Protein AF-A0A814T0I8-F1 (afdb_monomer_lite)

Structure (mmCIF, N/CA/C/O backbone):
data_AF-A0A814T0I8-F1
#
_entry.id   AF-A0A814T0I8-F1
#
loop_
_atom_site.group_PDB
_atom_site.id
_atom_site.type_symbol
_atom_site.label_atom_id
_atom_site.label_alt_id
_atom_site.label_comp_id
_atom_site.label_asym_id
_atom_site.label_entity_id
_atom_site.label_seq_id
_atom_site.pdbx_PDB_ins_code
_atom_site.Cartn_x
_atom_site.Cartn_y
_atom_site.Cartn_z
_atom_site.occupancy
_atom_site.B_iso_or_equiv
_atom_site.auth_seq_id
_atom_site.auth_comp_id
_atom_site.auth_asym_id
_atom_site.auth_atom_id
_atom_site.pdbx_PDB_model_num
ATOM 1 N N . MET A 1 1 ? -12.789 7.435 -2.733 1.00 86.38 1 MET A N 1
ATOM 2 C CA . MET A 1 1 ? -11.377 7.823 -2.533 1.00 86.38 1 MET A CA 1
ATOM 3 C C . MET A 1 1 ? -10.803 6.979 -1.412 1.00 86.38 1 MET A C 1
ATOM 5 O O . MET A 1 1 ? -11.515 6.731 -0.444 1.00 86.38 1 MET A O 1
ATOM 9 N N . VAL A 1 2 ? -9.563 6.523 -1.573 1.00 96.06 2 VAL A N 1
ATOM 10 C CA . VAL A 1 2 ? -8.813 5.759 -0.570 1.00 96.06 2 VAL A CA 1
ATOM 11 C C . VAL A 1 2 ? -7.663 6.618 -0.057 1.00 96.06 2 VAL A C 1
ATOM 13 O O . VAL A 1 2 ? -6.997 7.276 -0.854 1.00 96.06 2 VAL A O 1
ATOM 16 N N . ALA A 1 3 ? -7.427 6.609 1.251 1.00 97.25 3 ALA A N 1
ATOM 17 C CA . ALA A 1 3 ? -6.233 7.164 1.873 1.00 97.25 3 ALA A CA 1
ATOM 18 C C . ALA A 1 3 ? -5.264 6.031 2.227 1.00 97.25 3 ALA A C 1
ATOM 20 O O . ALA A 1 3 ? -5.662 5.063 2.876 1.00 97.25 3 ALA A O 1
ATOM 21 N N . MET A 1 4 ? -4.004 6.165 1.815 1.00 97.25 4 MET A N 1
ATOM 22 C CA . MET A 1 4 ? -2.937 5.209 2.104 1.00 97.25 4 MET A CA 1
ATOM 23 C C . MET A 1 4 ? -2.057 5.731 3.234 1.00 97.25 4 MET A C 1
ATOM 25 O O . MET A 1 4 ? -1.518 6.840 3.152 1.00 97.25 4 MET A O 1
ATOM 29 N N . ILE A 1 5 ? -1.899 4.925 4.279 1.00 96.81 5 ILE A N 1
ATOM 30 C CA . ILE A 1 5 ? -1.093 5.245 5.451 1.00 96.81 5 ILE A CA 1
ATOM 31 C C . ILE A 1 5 ? 0.086 4.285 5.537 1.00 96.81 5 ILE A C 1
ATOM 33 O O . ILE A 1 5 ? -0.103 3.075 5.627 1.00 96.81 5 ILE A O 1
ATOM 37 N N . TYR A 1 6 ? 1.288 4.841 5.606 1.00 96.25 6 TYR A N 1
ATOM 38 C CA . TYR A 1 6 ? 2.532 4.106 5.802 1.00 96.25 6 TYR A CA 1
ATOM 39 C C . TYR A 1 6 ? 3.254 4.665 7.026 1.00 96.25 6 TYR A C 1
ATOM 41 O O . TYR A 1 6 ? 3.339 5.883 7.193 1.00 96.25 6 TYR A O 1
ATOM 49 N N . LYS A 1 7 ? 3.708 3.796 7.940 1.00 93.25 7 LYS A N 1
ATOM 50 C CA . LYS A 1 7 ? 4.335 4.204 9.221 1.00 93.25 7 LYS A CA 1
ATOM 51 C C . LYS A 1 7 ? 3.537 5.297 9.960 1.00 93.25 7 LYS A C 1
ATOM 53 O O . LYS A 1 7 ? 4.090 6.258 10.488 1.00 93.25 7 LYS A O 1
ATOM 58 N N . ASN A 1 8 ? 2.210 5.142 9.979 1.00 91.56 8 ASN A N 1
ATOM 59 C CA . ASN A 1 8 ? 1.256 6.063 10.612 1.00 91.56 8 ASN A CA 1
ATOM 60 C C . ASN A 1 8 ? 1.206 7.485 10.005 1.00 91.56 8 ASN A C 1
ATOM 62 O O . ASN A 1 8 ? 0.752 8.419 10.665 1.00 91.56 8 ASN A O 1
ATOM 66 N N . ARG A 1 9 ? 1.644 7.659 8.750 1.00 94.75 9 ARG A N 1
ATOM 67 C CA . ARG A 1 9 ? 1.564 8.915 7.990 1.00 94.75 9 ARG A CA 1
ATOM 68 C C . ARG A 1 9 ? 0.785 8.714 6.698 1.00 94.75 9 ARG A C 1
ATOM 70 O O . ARG A 1 9 ? 0.953 7.695 6.036 1.00 94.75 9 ARG A O 1
ATOM 77 N N . PHE A 1 10 ? -0.040 9.692 6.334 1.00 95.88 10 PHE A N 1
ATOM 78 C CA . PHE A 1 10 ? -0.632 9.745 4.999 1.00 95.88 10 PHE A CA 1
ATOM 79 C C . PHE A 1 10 ? 0.476 9.927 3.961 1.00 95.88 10 PHE A C 1
ATOM 81 O O . PHE A 1 10 ? 1.277 10.853 4.095 1.00 95.88 10 PHE A O 1
ATOM 88 N N . ILE A 1 11 ? 0.512 9.046 2.963 1.00 96.62 11 ILE A N 1
ATOM 89 C CA . ILE A 1 11 ? 1.513 9.092 1.890 1.00 96.62 11 ILE A CA 1
ATOM 90 C C . ILE A 1 11 ? 0.899 9.405 0.528 1.00 96.62 11 ILE A C 1
ATOM 92 O O . ILE A 1 11 ? 1.426 10.238 -0.197 1.00 96.62 11 ILE A O 1
ATOM 96 N N . CYS A 1 12 ? -0.234 8.786 0.199 1.00 97.31 12 CYS A N 1
ATOM 97 C CA . CYS A 1 12 ? -0.855 8.869 -1.115 1.00 97.31 12 CYS A CA 1
ATOM 98 C C . CYS A 1 12 ? -2.365 8.632 -1.038 1.00 97.31 12 CYS A C 1
ATOM 100 O O . CYS A 1 12 ? -2.905 8.134 -0.044 1.00 97.31 12 CYS A O 1
ATOM 102 N N . GLY A 1 13 ? -3.045 8.974 -2.130 1.00 96.25 13 GLY A N 1
ATOM 103 C CA . GLY A 1 13 ? -4.413 8.546 -2.391 1.00 96.25 13 GLY A CA 1
ATOM 104 C C . GLY A 1 13 ? -4.476 7.258 -3.217 1.00 96.25 13 GLY A C 1
ATOM 105 O O . GLY A 1 13 ? -3.465 6.746 -3.689 1.00 96.25 13 GLY A O 1
ATOM 106 N N . GLY A 1 14 ? -5.691 6.767 -3.432 1.00 96.12 14 GLY A N 1
ATOM 107 C CA . GLY A 1 14 ? -5.988 5.668 -4.348 1.00 96.12 14 GLY A CA 1
ATOM 108 C C . GLY A 1 14 ? -7.473 5.604 -4.699 1.00 96.12 14 GLY A C 1
ATOM 109 O O . GLY A 1 14 ? -8.298 6.342 -4.142 1.00 96.12 14 GLY A O 1
ATOM 110 N N . SER A 1 15 ? -7.821 4.705 -5.617 1.00 96.50 15 SER A N 1
ATOM 111 C CA . SER A 1 15 ? -9.204 4.470 -6.045 1.00 96.50 15 SER A CA 1
ATOM 112 C C . SER A 1 15 ? -9.555 2.991 -5.997 1.00 96.50 15 SER A C 1
ATOM 114 O O . SER A 1 15 ? -8.766 2.158 -6.424 1.00 96.50 15 SER A O 1
ATOM 116 N N . ILE A 1 16 ? -10.751 2.676 -5.502 1.00 95.88 16 ILE A N 1
ATOM 117 C CA . ILE A 1 16 ? -11.313 1.323 -5.562 1.00 95.88 16 ILE A CA 1
ATOM 118 C C . ILE A 1 16 ? -11.844 1.116 -6.981 1.00 95.88 16 ILE A C 1
ATOM 120 O O . ILE A 1 16 ? -12.676 1.901 -7.435 1.00 95.88 16 ILE A O 1
ATOM 124 N N . ILE A 1 17 ? -11.354 0.089 -7.672 1.00 96.88 17 ILE A N 1
ATOM 125 C CA . ILE A 1 17 ? -11.750 -0.239 -9.054 1.00 96.88 17 ILE A CA 1
ATOM 126 C C . ILE A 1 17 ? -12.526 -1.559 -9.153 1.00 96.88 17 ILE A C 1
ATOM 128 O O . ILE A 1 17 ? -13.196 -1.801 -10.153 1.00 96.88 17 ILE A O 1
ATOM 132 N N . ALA A 1 18 ? -12.457 -2.395 -8.115 1.00 96.44 18 ALA A N 1
ATOM 133 C CA . ALA A 1 18 ? -13.236 -3.620 -7.928 1.00 96.44 18 ALA A CA 1
ATOM 134 C C . ALA A 1 18 ? -13.267 -3.966 -6.417 1.00 96.44 18 ALA A C 1
ATOM 136 O O . ALA A 1 18 ? -12.510 -3.343 -5.671 1.00 96.44 18 ALA A O 1
ATOM 137 N N . PRO A 1 19 ? -14.096 -4.927 -5.948 1.00 92.75 19 PRO A N 1
ATOM 138 C CA . PRO A 1 19 ? -14.315 -5.191 -4.517 1.00 92.75 19 PRO A CA 1
ATOM 139 C C . PRO A 1 19 ? -13.054 -5.320 -3.647 1.00 92.75 19 PRO A C 1
ATOM 141 O O . PRO A 1 19 ? -13.060 -4.831 -2.526 1.00 92.75 19 PRO A O 1
ATOM 144 N N . ASP A 1 20 ? -11.961 -5.860 -4.191 1.00 93.94 20 ASP A N 1
ATOM 145 C CA . ASP A 1 20 ? -10.694 -6.059 -3.467 1.00 93.94 20 ASP A CA 1
ATOM 146 C C . ASP A 1 20 ? -9.492 -5.401 -4.165 1.00 93.94 20 ASP A C 1
ATOM 148 O O . ASP A 1 20 ? -8.337 -5.742 -3.905 1.00 93.94 20 ASP A O 1
ATOM 152 N N . TRP A 1 21 ? -9.749 -4.473 -5.093 1.00 96.69 21 TRP A N 1
ATOM 153 C CA . TRP A 1 21 ? -8.706 -3.851 -5.907 1.00 96.69 21 TRP A CA 1
ATOM 154 C C . TRP A 1 21 ? -8.671 -2.343 -5.722 1.00 96.69 21 TRP A C 1
ATOM 156 O O . TRP A 1 21 ? -9.622 -1.626 -6.049 1.00 96.69 21 TRP A O 1
ATOM 166 N N . ILE A 1 22 ? -7.514 -1.871 -5.265 1.00 96.94 22 ILE A N 1
ATOM 167 C CA . ILE A 1 22 ? -7.168 -0.457 -5.180 1.00 96.94 22 ILE A CA 1
ATOM 168 C C . ILE A 1 22 ? -6.093 -0.176 -6.227 1.00 96.94 22 ILE A C 1
ATOM 170 O O . ILE A 1 22 ? -5.083 -0.873 -6.285 1.00 96.94 22 ILE A O 1
ATOM 174 N N . ILE A 1 23 ? -6.298 0.865 -7.031 1.00 97.50 23 ILE A N 1
ATOM 175 C CA . ILE A 1 23 ? -5.273 1.416 -7.918 1.00 97.50 23 ILE A CA 1
ATOM 176 C C . ILE A 1 23 ? -4.655 2.673 -7.290 1.00 97.50 23 ILE A C 1
ATOM 178 O O . ILE A 1 23 ? -5.363 3.510 -6.718 1.00 97.50 23 ILE A O 1
ATOM 182 N N . THR A 1 24 ? -3.332 2.797 -7.390 1.00 97.44 24 THR A N 1
ATOM 183 C CA . THR A 1 24 ? -2.524 3.934 -6.918 1.00 97.44 24 THR A CA 1
ATOM 184 C C . THR A 1 24 ? -1.291 4.114 -7.816 1.00 97.44 24 THR A C 1
ATOM 186 O O . THR A 1 24 ? -1.105 3.351 -8.764 1.00 97.44 24 THR A O 1
ATOM 189 N N . ALA A 1 25 ? -0.462 5.125 -7.552 1.00 97.12 25 ALA A N 1
ATOM 190 C CA . ALA A 1 25 ? 0.797 5.331 -8.261 1.00 97.12 25 ALA A CA 1
ATOM 191 C C . ALA A 1 25 ? 1.903 4.410 -7.718 1.00 97.12 25 ALA A C 1
ATOM 193 O O . ALA A 1 25 ? 2.007 4.195 -6.513 1.00 97.12 25 ALA A O 1
ATOM 194 N N . ALA A 1 26 ? 2.760 3.895 -8.603 1.00 97.56 26 ALA A N 1
ATOM 195 C CA . ALA A 1 26 ? 3.832 2.972 -8.225 1.00 97.56 26 ALA A CA 1
ATOM 196 C C . ALA A 1 26 ? 4.843 3.588 -7.238 1.00 97.56 26 ALA A C 1
ATOM 198 O O . ALA A 1 26 ? 5.196 2.933 -6.262 1.00 97.56 26 ALA A O 1
ATOM 199 N N . HIS A 1 27 ? 5.204 4.867 -7.396 1.00 96.44 27 HIS A N 1
ATOM 200 C CA . HIS A 1 27 ? 6.104 5.570 -6.466 1.00 96.44 27 HIS A CA 1
ATOM 201 C C . HIS A 1 27 ? 5.559 5.687 -5.031 1.00 96.44 27 HIS A C 1
ATOM 203 O O . HIS A 1 27 ? 6.289 6.013 -4.105 1.00 96.44 27 HIS A O 1
ATOM 209 N N . CYS A 1 28 ? 4.265 5.435 -4.806 1.00 96.75 28 CYS A N 1
ATOM 210 C CA . CYS A 1 28 ? 3.705 5.404 -3.454 1.00 96.75 28 CYS A CA 1
ATOM 211 C C . CYS A 1 28 ? 4.086 4.129 -2.684 1.00 96.75 28 CYS A C 1
ATOM 213 O O . CYS A 1 28 ? 3.930 4.085 -1.463 1.00 96.75 28 CYS A O 1
ATOM 215 N N . VAL A 1 29 ? 4.503 3.076 -3.396 1.00 95.62 29 VAL A N 1
ATOM 216 C CA . VAL A 1 29 ? 4.733 1.731 -2.848 1.00 95.62 29 VAL A CA 1
ATOM 217 C C . VAL A 1 29 ? 6.082 1.122 -3.239 1.00 95.62 29 VAL A C 1
ATOM 219 O O . VAL A 1 29 ? 6.423 0.053 -2.751 1.00 95.62 29 VAL A O 1
ATOM 222 N N . GLU A 1 30 ? 6.857 1.765 -4.115 1.00 94.88 30 GLU A N 1
ATOM 223 C CA . GLU A 1 30 ? 8.112 1.206 -4.642 1.00 94.88 30 GLU A CA 1
ATOM 224 C C . GLU A 1 30 ? 9.185 0.959 -3.571 1.00 94.88 30 GLU A C 1
ATOM 226 O O . GLU A 1 30 ? 9.962 0.014 -3.698 1.00 94.88 30 GLU A O 1
ATOM 231 N N . ASP A 1 3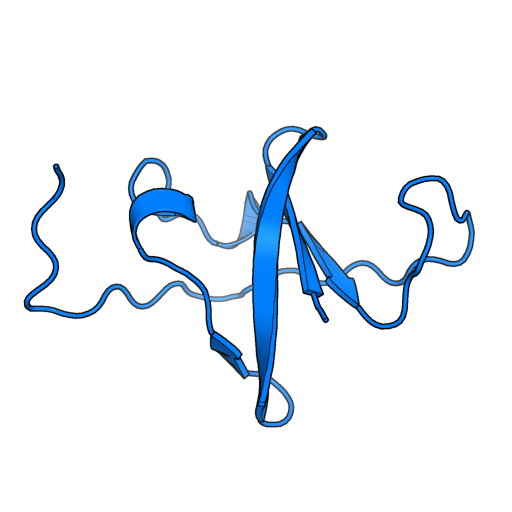1 ? 9.189 1.760 -2.503 1.00 93.31 31 ASP A N 1
ATOM 232 C CA . ASP A 1 31 ? 10.173 1.671 -1.418 1.00 93.31 31 ASP A CA 1
ATOM 233 C C . ASP A 1 31 ? 9.945 0.476 -0.473 1.00 93.31 31 ASP A C 1
ATOM 235 O O . ASP A 1 31 ? 10.857 0.085 0.260 1.00 93.31 31 ASP A O 1
ATOM 239 N N . ASP A 1 32 ? 8.736 -0.095 -0.440 1.00 95.12 32 ASP A N 1
ATOM 240 C CA . ASP A 1 32 ? 8.375 -1.190 0.463 1.00 95.12 32 ASP A CA 1
ATOM 241 C C . ASP A 1 32 ? 7.279 -2.061 -0.168 1.00 95.12 32 ASP A C 1
ATOM 243 O O . ASP A 1 32 ? 6.118 -1.678 -0.272 1.00 95.12 32 ASP A O 1
ATOM 247 N N . LEU A 1 33 ? 7.647 -3.262 -0.614 1.00 95.12 33 LEU A N 1
ATOM 248 C CA . LEU A 1 33 ? 6.713 -4.182 -1.273 1.00 95.12 33 LEU A CA 1
ATOM 249 C C . LEU A 1 33 ? 5.968 -5.099 -0.294 1.00 95.12 33 LEU A C 1
ATOM 251 O O . LEU A 1 33 ? 5.174 -5.938 -0.732 1.00 95.12 33 LEU A O 1
ATOM 255 N N . ASP A 1 34 ? 6.191 -4.952 1.015 1.00 96.25 34 ASP A N 1
ATOM 256 C CA . ASP A 1 34 ? 5.376 -5.632 2.014 1.00 96.25 34 ASP A CA 1
ATOM 257 C C . ASP A 1 34 ? 4.032 -4.908 2.168 1.00 96.25 34 ASP A C 1
ATOM 259 O O . ASP A 1 34 ? 3.885 -3.885 2.844 1.00 96.25 34 ASP A O 1
ATOM 263 N N . ALA A 1 35 ? 3.017 -5.476 1.519 1.00 94.81 35 ALA A N 1
ATOM 264 C CA . ALA A 1 35 ? 1.665 -4.939 1.470 1.00 94.81 35 ALA A CA 1
ATOM 265 C C . ALA A 1 35 ? 1.042 -4.710 2.862 1.00 94.81 35 ALA A C 1
ATOM 267 O O . ALA A 1 35 ? 0.219 -3.802 3.018 1.00 94.81 35 ALA A O 1
ATOM 268 N N . PHE A 1 36 ? 1.461 -5.472 3.881 1.00 94.88 36 PHE A N 1
ATOM 269 C CA . PHE A 1 36 ? 0.956 -5.331 5.248 1.00 94.88 36 PHE A CA 1
ATOM 270 C C . PHE A 1 36 ? 1.438 -4.054 5.947 1.00 94.88 36 PHE A C 1
ATOM 272 O O . PHE A 1 36 ? 0.805 -3.612 6.910 1.00 94.88 36 PHE A O 1
ATOM 279 N N . ASN A 1 37 ? 2.502 -3.412 5.454 1.00 95.75 37 ASN A N 1
ATOM 280 C CA . ASN A 1 37 ? 2.982 -2.140 5.999 1.00 95.75 37 ASN A CA 1
ATOM 281 C C . ASN A 1 37 ? 2.091 -0.944 5.617 1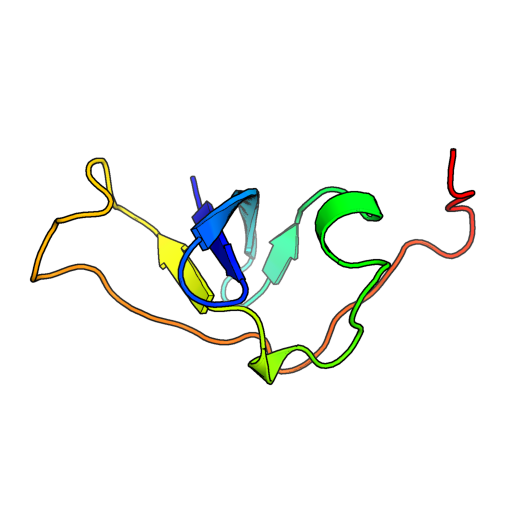.00 95.75 37 ASN A C 1
ATOM 283 O O . ASN A 1 37 ? 2.234 0.144 6.191 1.00 95.75 37 ASN A O 1
ATOM 287 N N . TYR A 1 38 ? 1.140 -1.141 4.699 1.00 96.62 38 TYR A N 1
ATOM 288 C CA . TYR A 1 38 ? 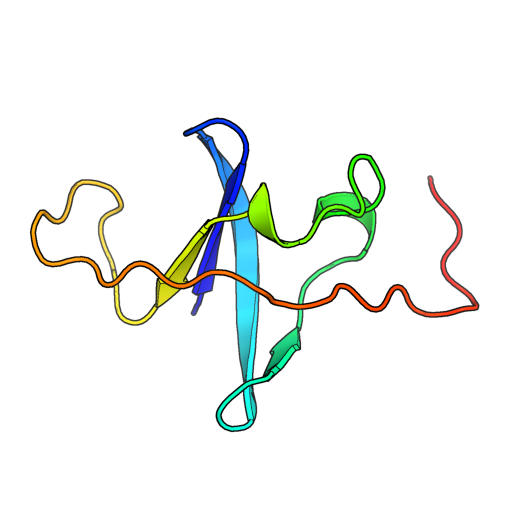0.203 -0.122 4.238 1.00 96.62 38 TYR A CA 1
ATOM 289 C C . TYR A 1 38 ? -1.186 -0.341 4.831 1.00 96.62 38 TYR A C 1
ATOM 291 O O . TYR A 1 38 ? -1.773 -1.418 4.727 1.00 96.62 38 TYR A O 1
ATOM 299 N N . LYS A 1 39 ? -1.747 0.724 5.408 1.00 96.62 39 LYS A N 1
ATOM 300 C CA . LYS A 1 39 ? -3.156 0.771 5.812 1.00 96.62 39 LYS A CA 1
ATOM 301 C C . LYS A 1 39 ? -3.947 1.567 4.791 1.00 96.62 39 LYS A C 1
ATOM 303 O O . LYS A 1 39 ? -3.508 2.628 4.349 1.00 96.62 39 LYS A O 1
ATOM 308 N N . PHE A 1 40 ? -5.139 1.089 4.485 1.00 96.50 40 PHE A N 1
ATOM 309 C CA . PHE A 1 40 ? -6.056 1.719 3.553 1.00 96.50 40 PHE A CA 1
ATOM 310 C C . PHE A 1 40 ? -7.318 2.119 4.304 1.00 96.50 40 PHE A C 1
ATOM 312 O O . PHE A 1 40 ? -7.930 1.289 4.976 1.00 96.50 40 PHE A O 1
ATOM 319 N N . PHE A 1 41 ? -7.694 3.389 4.185 1.00 96.31 41 PHE A N 1
ATOM 320 C CA . PHE A 1 41 ? -8.964 3.909 4.684 1.00 96.31 41 PHE A CA 1
ATOM 321 C C . PHE A 1 41 ? -9.816 4.350 3.499 1.00 96.31 41 PHE A C 1
ATOM 323 O O . PHE A 1 41 ? -9.328 5.052 2.613 1.00 96.31 41 PHE A O 1
ATOM 330 N N . TYR A 1 42 ? -11.089 3.984 3.481 1.00 93.56 42 TYR A N 1
ATOM 331 C CA . TYR A 1 42 ? -12.040 4.369 2.437 1.00 93.56 42 TYR A CA 1
ATOM 332 C C . TYR A 1 42 ? -13.314 4.928 3.054 1.00 93.56 42 TYR A C 1
ATOM 334 O O . TYR A 1 42 ? -13.587 4.735 4.232 1.00 93.56 42 TYR A O 1
ATOM 342 N N . GLY A 1 43 ? -14.071 5.689 2.260 1.00 90.94 43 GLY A N 1
ATOM 343 C CA . GLY A 1 43 ? -15.306 6.325 2.731 1.00 90.94 43 GLY A CA 1
ATOM 344 C C . GLY A 1 43 ? -15.094 7.445 3.758 1.00 90.94 43 GLY A C 1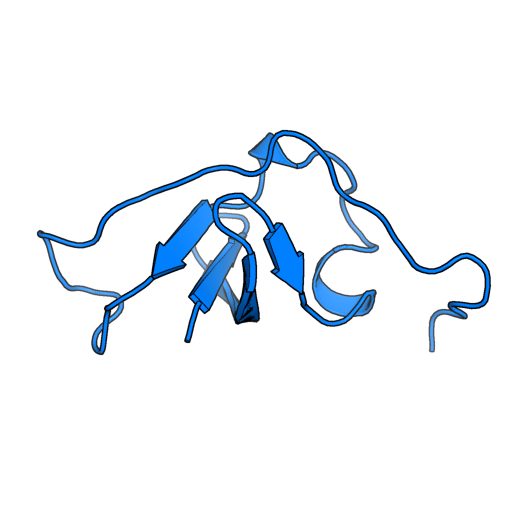
ATOM 345 O O . GLY A 1 43 ? -16.069 7.955 4.295 1.00 90.94 43 GLY A O 1
ATOM 346 N N . 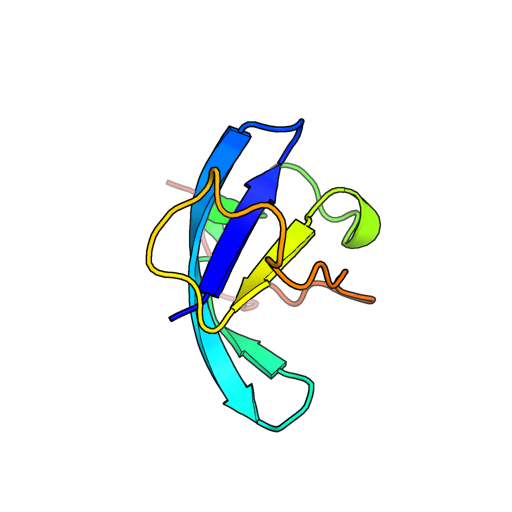ILE A 1 44 ? -13.847 7.853 4.011 1.00 93.25 44 ILE A N 1
ATOM 347 C CA . ILE A 1 44 ? -13.513 8.891 4.990 1.00 93.25 44 ILE A CA 1
ATOM 348 C C . ILE A 1 44 ? -13.345 10.270 4.345 1.00 93.25 44 ILE A C 1
ATOM 350 O O . ILE A 1 44 ? -12.879 10.399 3.213 1.00 93.25 44 ILE A O 1
ATOM 354 N N . ASN A 1 45 ? -13.653 11.312 5.113 1.00 92.69 45 ASN A N 1
ATOM 355 C CA . ASN A 1 45 ? -13.351 12.713 4.795 1.00 92.69 45 ASN A CA 1
ATOM 356 C C . ASN A 1 45 ? -12.401 13.367 5.820 1.00 92.69 45 ASN A C 1
ATOM 358 O O . ASN A 1 45 ? -11.962 14.498 5.620 1.00 92.69 45 ASN A O 1
ATOM 362 N N . ASN A 1 46 ? -12.067 12.661 6.905 1.00 93.31 46 ASN A N 1
ATOM 363 C CA . ASN A 1 46 ? -11.170 13.113 7.960 1.00 93.31 46 ASN A CA 1
ATOM 364 C C . ASN A 1 46 ? -10.302 11.939 8.439 1.00 93.31 46 ASN A C 1
ATOM 366 O O . ASN A 1 46 ? -10.817 10.909 8.864 1.00 93.31 46 ASN A O 1
ATOM 370 N N . LEU A 1 47 ? -8.975 12.091 8.414 1.00 92.25 47 LEU A N 1
ATOM 371 C CA . LEU A 1 47 ? -8.044 11.049 8.875 1.00 92.25 47 LEU A CA 1
ATOM 372 C C . LEU A 1 47 ? -8.170 10.756 10.379 1.00 92.25 47 LEU A C 1
ATOM 374 O O . LEU A 1 47 ? -7.832 9.661 10.836 1.00 92.25 47 LEU A O 1
ATOM 378 N N . ASN A 1 48 ? -8.679 11.716 11.150 1.00 92.69 48 ASN A N 1
ATOM 379 C CA . ASN A 1 48 ? -8.883 11.588 12.590 1.00 92.69 48 ASN A CA 1
ATOM 380 C C . ASN A 1 48 ? -10.248 10.993 12.954 1.00 92.69 48 ASN A C 1
ATOM 382 O O . ASN A 1 48 ? -10.542 10.879 14.140 1.00 92.69 48 ASN A O 1
ATOM 386 N N . ASP A 1 49 ? -11.061 10.594 11.971 1.00 93.31 49 ASP A N 1
ATOM 387 C CA . ASP A 1 49 ? -12.333 9.924 12.236 1.00 93.31 49 ASP A CA 1
ATOM 388 C C . ASP A 1 49 ? -12.088 8.645 13.069 1.00 93.31 49 ASP A C 1
ATOM 390 O O . ASP A 1 49 ? -11.268 7.805 12.667 1.00 93.31 49 ASP A O 1
ATOM 394 N N . PRO A 1 50 ? -12.712 8.500 14.254 1.00 90.50 50 PRO A N 1
ATOM 395 C CA . PRO A 1 50 ? -12.578 7.304 15.079 1.00 90.50 50 PRO A CA 1
ATOM 396 C C . PRO A 1 50 ? -13.303 6.084 14.494 1.00 90.50 50 PRO A C 1
ATOM 398 O O . PRO A 1 50 ? -12.954 4.964 14.848 1.00 90.50 50 PRO A O 1
ATOM 401 N N . GLN A 1 51 ? -14.280 6.284 13.605 1.00 90.88 51 GLN A N 1
ATOM 402 C CA . GLN A 1 51 ? -15.050 5.219 12.955 1.00 90.88 51 GLN A CA 1
ATOM 403 C C . GLN A 1 51 ? -14.448 4.785 11.613 1.00 90.88 51 GLN A C 1
ATOM 405 O O . GLN A 1 51 ? -15.049 3.978 10.907 1.00 90.88 51 GLN A O 1
ATOM 410 N N . LYS A 1 52 ? -13.269 5.303 11.240 1.00 93.31 52 LYS A N 1
ATOM 411 C CA . LYS A 1 52 ? -12.612 4.907 9.992 1.00 93.31 52 LYS A CA 1
ATOM 412 C C . LYS A 1 52 ? -12.368 3.403 9.955 1.00 93.31 52 LYS A C 1
ATOM 414 O O . LYS A 1 52 ? -11.777 2.819 10.866 1.00 93.31 52 LYS A O 1
ATOM 419 N N . GLU A 1 53 ? -12.763 2.795 8.851 1.00 92.31 53 GLU A N 1
ATOM 420 C CA . GLU A 1 53 ? -12.438 1.407 8.587 1.00 92.31 53 GLU A CA 1
ATOM 421 C C . GLU A 1 53 ? -10.976 1.290 8.152 1.00 92.31 53 GLU A C 1
ATOM 423 O O . GLU A 1 53 ? -10.466 2.121 7.398 1.00 92.31 53 GLU A O 1
ATOM 428 N N . THR A 1 54 ? -10.288 0.274 8.673 1.00 93.88 54 THR A N 1
ATOM 429 C CA . THR A 1 54 ? -8.895 -0.021 8.335 1.00 93.88 54 THR A CA 1
ATOM 430 C C . THR A 1 54 ? -8.827 -1.337 7.587 1.00 93.88 54 THR A C 1
ATOM 432 O O . THR A 1 54 ? -9.235 -2.371 8.111 1.00 93.88 54 THR A O 1
ATOM 435 N N . SER A 1 55 ? -8.243 -1.310 6.395 1.00 94.62 55 SER A N 1
ATOM 436 C CA . SER A 1 55 ? -7.938 -2.512 5.624 1.00 94.62 55 SER A CA 1
ATOM 437 C C . SER A 1 55 ? -6.458 -2.572 5.266 1.00 94.62 55 SER A C 1
ATOM 439 O O . SER A 1 55 ? -5.759 -1.557 5.271 1.00 94.62 55 SER A O 1
ATOM 441 N N . PHE A 1 56 ? -5.989 -3.775 4.956 1.00 95.81 56 PHE A N 1
ATOM 442 C CA . PHE A 1 56 ? -4.618 -4.058 4.546 1.00 95.81 56 PHE A CA 1
ATOM 443 C C . PHE A 1 56 ? -4.646 -4.731 3.180 1.00 95.81 56 PHE A C 1
ATOM 445 O O . PHE A 1 56 ? -5.568 -5.493 2.884 1.00 95.81 56 PHE A O 1
ATOM 452 N N . ALA A 1 57 ? -3.640 -4.458 2.357 1.00 94.44 57 ALA A N 1
ATOM 453 C CA . ALA A 1 57 ? -3.461 -5.193 1.116 1.00 94.44 57 ALA A CA 1
ATOM 454 C C . ALA A 1 57 ? -2.745 -6.515 1.409 1.00 94.44 57 ALA A C 1
ATOM 456 O O . ALA A 1 57 ? -1.857 -6.582 2.254 1.00 94.44 57 ALA A O 1
ATOM 457 N N . SER A 1 58 ? -3.113 -7.568 0.683 1.00 95.88 58 SER A N 1
ATOM 458 C CA . SER A 1 58 ? -2.397 -8.848 0.725 1.00 95.88 58 SER A CA 1
ATOM 459 C C . SER A 1 58 ? -1.209 -8.881 -0.235 1.00 95.88 58 SER A C 1
ATOM 461 O O . SER A 1 58 ? -0.284 -9.670 -0.051 1.00 95.88 58 SER A O 1
ATOM 463 N N . LYS A 1 59 ? -1.238 -8.052 -1.285 1.00 96.88 59 LYS A N 1
ATOM 464 C CA . LYS A 1 59 ? -0.215 -8.020 -2.327 1.00 96.88 59 LYS A CA 1
ATOM 465 C C . LYS A 1 59 ? -0.191 -6.678 -3.048 1.00 96.88 59 LYS A C 1
ATOM 467 O O . LYS A 1 59 ? -1.229 -6.045 -3.224 1.00 96.88 59 LYS A O 1
ATOM 472 N N . ILE A 1 60 ? 0.997 -6.292 -3.504 1.00 97.44 60 ILE A N 1
ATOM 473 C CA . ILE A 1 60 ? 1.237 -5.121 -4.349 1.00 97.44 60 ILE A CA 1
ATOM 474 C C . ILE A 1 60 ? 1.638 -5.599 -5.748 1.00 97.44 60 ILE A C 1
ATOM 476 O O . ILE A 1 60 ? 2.418 -6.542 -5.896 1.00 97.44 60 ILE A O 1
ATOM 480 N N . TYR A 1 61 ? 1.095 -4.944 -6.773 1.00 97.44 61 TYR A N 1
ATOM 481 C CA . TYR A 1 61 ? 1.446 -5.163 -8.173 1.00 97.44 61 TYR A CA 1
ATOM 482 C C . TYR A 1 61 ? 1.919 -3.840 -8.771 1.00 97.44 61 TYR A C 1
ATOM 484 O O . TYR A 1 61 ? 1.118 -2.930 -8.978 1.00 97.44 61 TYR A O 1
ATOM 492 N N . ILE A 1 62 ? 3.219 -3.736 -9.038 1.00 97.38 62 ILE A N 1
ATOM 493 C CA . ILE A 1 62 ? 3.793 -2.612 -9.781 1.00 97.38 62 ILE A CA 1
ATOM 494 C C . ILE A 1 62 ? 3.737 -2.950 -11.271 1.00 97.38 62 ILE A C 1
ATOM 496 O O . ILE A 1 62 ? 4.007 -4.084 -11.669 1.00 97.38 62 ILE A O 1
ATOM 500 N N . HIS A 1 63 ? 3.348 -1.973 -12.089 1.00 97.25 63 HIS A N 1
ATOM 501 C CA . HIS A 1 63 ? 3.315 -2.138 -13.538 1.00 97.25 63 HIS A CA 1
ATOM 502 C C . HIS A 1 63 ? 4.726 -2.478 -14.064 1.00 97.25 63 HIS A C 1
ATOM 504 O O . HIS A 1 63 ? 5.674 -1.808 -13.662 1.00 97.25 63 HIS A O 1
ATOM 510 N N . PRO A 1 64 ? 4.896 -3.472 -14.956 1.00 97.00 64 PRO A N 1
ATOM 511 C CA . PRO A 1 64 ? 6.222 -3.937 -15.385 1.00 97.00 64 PRO A CA 1
ATOM 512 C C . PRO A 1 64 ? 7.062 -2.857 -16.082 1.00 97.00 64 PRO A C 1
ATOM 514 O O . PRO A 1 64 ? 8.278 -2.856 -15.943 1.00 97.00 64 PRO A O 1
ATOM 517 N N . ASP A 1 65 ? 6.413 -1.917 -16.774 1.00 97.12 65 ASP A N 1
ATOM 518 C CA . ASP A 1 65 ? 7.079 -0.798 -17.463 1.00 97.12 65 ASP A CA 1
ATOM 519 C C . ASP A 1 65 ? 7.250 0.448 -16.577 1.00 97.12 65 ASP A C 1
ATOM 521 O O . ASP A 1 65 ? 7.442 1.557 -17.076 1.00 97.12 65 ASP A O 1
ATOM 525 N N . TYR A 1 66 ? 7.091 0.310 -15.260 1.00 95.94 66 TYR A N 1
ATOM 526 C CA . TYR A 1 66 ? 7.342 1.410 -14.344 1.00 95.94 66 TYR A CA 1
ATOM 527 C C . TYR A 1 66 ? 8.849 1.652 -14.198 1.00 95.94 66 TYR A C 1
ATOM 529 O O . TYR A 1 66 ? 9.603 0.751 -13.833 1.00 95.94 66 TYR A O 1
ATOM 537 N N . PHE A 1 67 ? 9.265 2.893 -14.447 1.00 95.00 67 PHE A N 1
ATOM 538 C CA . PHE A 1 67 ? 10.628 3.363 -14.235 1.00 95.00 67 PHE A CA 1
ATOM 539 C C . PHE A 1 67 ? 10.609 4.413 -13.119 1.00 95.00 67 PHE A C 1
ATOM 541 O O . PHE A 1 67 ? 9.937 5.435 -13.292 1.00 95.00 67 PHE A O 1
ATOM 548 N N . PRO A 1 68 ? 11.312 4.176 -11.997 1.00 90.56 68 PRO A N 1
ATOM 549 C CA . PRO A 1 68 ? 11.468 5.176 -10.950 1.00 90.56 68 PRO A CA 1
ATOM 550 C C . PRO A 1 68 ? 12.095 6.453 -11.516 1.00 90.56 68 PRO A C 1
ATOM 552 O O . PRO A 1 68 ? 12.993 6.383 -12.361 1.00 90.56 68 PRO A O 1
ATOM 555 N N . THR A 1 69 ? 11.608 7.607 -11.068 1.00 66.12 69 THR A N 1
ATOM 556 C CA . THR A 1 69 ? 12.180 8.926 -11.393 1.00 66.12 69 THR A CA 1
ATOM 557 C C . THR A 1 69 ? 13.267 9.333 -10.422 1.00 66.12 69 THR A C 1
ATOM 559 O O . THR A 1 69 ? 13.039 9.152 -9.207 1.00 66.12 69 THR A O 1
#

Sequence (69 aa):
MVAMIYKNRFICGGSIIAPDWIITAAHCVEDDLDAFNYKFFYGINNLNDPQKETSFASKIYIHPDYFPT

Radius of gyration: 12.01 Å; chains: 1; bounding box: 28×22×32 Å

Secondary str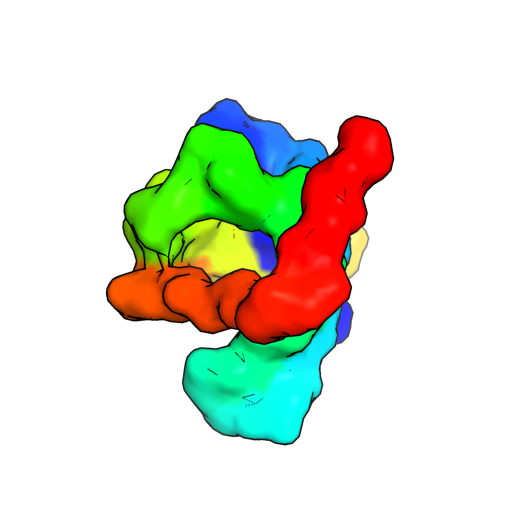ucture (DSSP, 8-state):
-EEEEETTEEEEEEEEEETTEEE--GGGTTT---GGGEEEEES-S-TT-TT---EE-S-----TT----

pLDDT: mean 94.7, std 4.1, range [66.12, 97.56]

InterPro domains:
  IPR001254 Serine proteases, trypsin domain [PF00089] (1-67)
  IPR009003 Peptidase S1, PA clan [SSF50494] (1-66)
  IPR018114 Serine proteases, trypsin family, histidine active site [PS00134] (23-28)
  IPR050430 Peptidase S1 family serine proteases [PTHR24276] (1-66)

Organism: NCBI:txid104777

Foldseek 3Di:
DKFKAAPNDTQFGWDDPDPQDIDDACVSPVVPFQQQRIWIWPPDPDPPPPPTDTDTHPGDDDDPPDDDD